Protein AF-A0A1V5LVX8-F1 (afdb_monomer_lite)

Sequence (78 aa):
MRNVWVVQFGMIACAGVLPLALIAGPLRGIPFGWQLIDCAFGVVGVVPLWLAYRAIRRMETLTLMAQPASPTSPPSAG

Foldseek 3Di:
DLPLVVLVVQLVVLVVQLVCLVVVCVVVVHDVVVSVVSNCCSVVVNVVSVVVNVVSVVVVVVVVVPDDPDPPPDPDDD

pLDDT: mean 81.3, std 9.86, range [47.59, 92.31]

Secondary structure (DSSP, 8-state):
---HHHHHHHHHHHHHHHHHHHHHHHHTT--HHHHHHHHHHHHHHHHHHHHHHHHHHHHHHHHHHH------------

Radius of gyration: 22.25 Å; chains: 1; bounding box: 38×26×73 Å

Structure (mmCIF, N/CA/C/O backbone):
data_AF-A0A1V5LVX8-F1
#
_entry.id   AF-A0A1V5LVX8-F1
#
loop_
_atom_site.group_PDB
_atom_site.id
_atom_site.type_symbol
_atom_site.label_atom_id
_atom_site.label_alt_id
_atom_site.label_comp_id
_atom_site.label_asym_id
_atom_site.label_entity_id
_atom_site.label_seq_id
_atom_site.pdbx_PDB_ins_code
_atom_site.Cartn_x
_atom_site.Cartn_y
_atom_site.Cartn_z
_atom_site.occupancy
_atom_site.B_iso_or_equiv
_atom_site.auth_seq_id
_atom_site.auth_comp_id
_atom_site.auth_asym_id
_atom_site.auth_atom_id
_atom_site.pdbx_PDB_model_num
ATOM 1 N N . MET A 1 1 ? -0.424 -0.435 22.779 1.00 47.59 1 MET A N 1
ATOM 2 C CA . MET A 1 1 ? 0.355 -0.012 21.595 1.00 47.59 1 MET A CA 1
ATOM 3 C C . MET A 1 1 ? -0.521 -0.180 20.353 1.00 47.59 1 MET A C 1
ATOM 5 O O . MET A 1 1 ? -0.764 -1.312 19.962 1.00 47.59 1 MET A O 1
ATOM 9 N N . ARG A 1 2 ? -1.103 0.891 19.788 1.00 63.12 2 ARG A N 1
ATOM 10 C CA . ARG A 1 2 ? -1.945 0.806 18.572 1.00 63.12 2 ARG A CA 1
ATOM 11 C C . ARG A 1 2 ? -1.262 1.587 17.449 1.00 63.12 2 ARG A C 1
ATOM 13 O O . ARG A 1 2 ? -1.589 2.736 17.176 1.00 63.12 2 ARG A O 1
ATOM 20 N N . ASN A 1 3 ? -0.243 0.980 16.847 1.00 79.56 3 ASN A N 1
ATOM 21 C CA . ASN A 1 3 ? 0.676 1.626 15.904 1.00 79.56 3 ASN A CA 1
ATOM 22 C C . ASN A 1 3 ? 0.082 1.740 14.488 1.00 79.56 3 ASN A C 1
ATOM 24 O O . ASN A 1 3 ? 0.676 1.289 13.512 1.00 79.56 3 ASN A O 1
ATOM 28 N N . VAL A 1 4 ? -1.080 2.388 14.356 1.00 83.50 4 VAL A N 1
ATOM 29 C CA . VAL A 1 4 ? -1.735 2.651 13.056 1.00 83.50 4 VAL A CA 1
ATOM 30 C C . VAL A 1 4 ? -0.825 3.416 12.084 1.00 83.50 4 VAL A C 1
ATOM 32 O O . VAL A 1 4 ? -0.986 3.349 10.869 1.00 83.50 4 VAL A O 1
ATOM 35 N N . TRP A 1 5 ? 0.167 4.122 12.625 1.00 87.81 5 TRP A N 1
ATOM 36 C CA . TRP A 1 5 ? 1.186 4.839 11.871 1.00 87.81 5 TRP A CA 1
ATOM 37 C C . TRP A 1 5 ? 2.026 3.922 10.970 1.00 87.81 5 TRP A C 1
ATOM 39 O O . TRP A 1 5 ? 2.346 4.309 9.854 1.00 87.81 5 TRP A O 1
ATOM 49 N N . VAL A 1 6 ? 2.293 2.678 11.389 1.00 89.69 6 VAL A N 1
ATOM 50 C CA . VAL A 1 6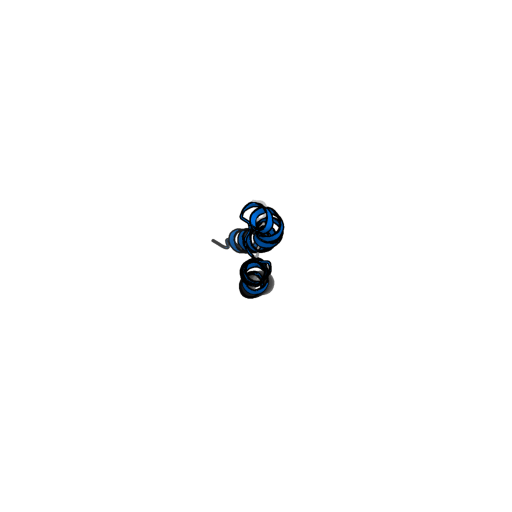 ? 3.024 1.688 10.572 1.00 89.69 6 VAL A CA 1
ATOM 51 C C . VAL A 1 6 ? 2.247 1.351 9.299 1.00 89.69 6 VAL A C 1
ATOM 53 O O . VAL A 1 6 ? 2.820 1.264 8.217 1.00 89.69 6 VAL A O 1
ATOM 56 N N . VAL A 1 7 ? 0.922 1.227 9.414 1.00 89.75 7 VAL A N 1
ATOM 57 C CA . VAL A 1 7 ? 0.041 0.950 8.273 1.00 89.75 7 VAL A CA 1
ATOM 58 C C . VAL A 1 7 ? -0.011 2.152 7.329 1.00 89.75 7 VAL A C 1
ATOM 60 O O . VAL A 1 7 ? 0.031 1.990 6.116 1.00 89.75 7 VAL A O 1
ATOM 63 N N . GLN A 1 8 ? -0.040 3.374 7.862 1.00 88.00 8 GLN A N 1
ATOM 64 C CA . GLN A 1 8 ? 0.031 4.583 7.034 1.00 88.00 8 GLN A CA 1
ATOM 65 C C . GLN A 1 8 ? 1.367 4.688 6.289 1.00 88.00 8 GLN A C 1
ATOM 67 O O . GLN A 1 8 ? 1.374 4.961 5.091 1.00 88.00 8 GLN A O 1
ATOM 72 N N . PHE A 1 9 ? 2.483 4.394 6.960 1.00 92.31 9 PHE A N 1
ATOM 73 C CA . PHE A 1 9 ? 3.805 4.391 6.334 1.00 92.31 9 PHE A CA 1
ATOM 74 C C . PHE A 1 9 ? 3.924 3.367 5.219 1.00 92.31 9 PHE A C 1
ATOM 76 O O . PHE A 1 9 ? 4.431 3.689 4.148 1.00 92.31 9 PHE A O 1
ATOM 83 N N . GLY A 1 10 ? 3.413 2.156 5.431 1.00 90.06 10 GLY A N 1
ATOM 84 C CA . GLY A 1 10 ? 3.424 1.152 4.379 1.00 90.06 10 GLY A CA 1
ATOM 85 C C . GLY A 1 10 ? 2.549 1.537 3.178 1.00 90.06 10 GLY A C 1
ATOM 86 O O . GLY A 1 10 ? 2.957 1.297 2.047 1.00 90.06 10 GLY A O 1
ATOM 87 N N . MET A 1 11 ? 1.406 2.211 3.379 1.00 90.56 11 MET A N 1
ATOM 88 C CA . MET A 1 11 ? 0.596 2.721 2.258 1.00 90.56 11 MET A CA 1
ATOM 89 C C . MET A 1 11 ? 1.343 3.801 1.457 1.00 90.56 11 MET A C 1
ATOM 91 O O . MET A 1 11 ? 1.287 3.799 0.227 1.00 90.56 11 MET A O 1
ATOM 95 N N . ILE A 1 12 ? 2.083 4.686 2.133 1.00 91.50 12 ILE A N 1
ATOM 96 C CA . ILE A 1 12 ? 2.931 5.697 1.480 1.00 91.50 12 ILE A CA 1
ATOM 97 C C . ILE A 1 12 ? 4.086 5.028 0.726 1.00 91.50 12 ILE A C 1
ATOM 99 O O . ILE A 1 12 ? 4.378 5.411 -0.404 1.00 91.50 12 ILE A O 1
ATOM 103 N N . ALA A 1 13 ? 4.711 4.003 1.308 1.00 91.06 13 ALA A N 1
ATOM 104 C CA . ALA A 1 13 ? 5.764 3.240 0.646 1.00 91.06 13 ALA A CA 1
ATOM 105 C C . ALA A 1 13 ? 5.247 2.56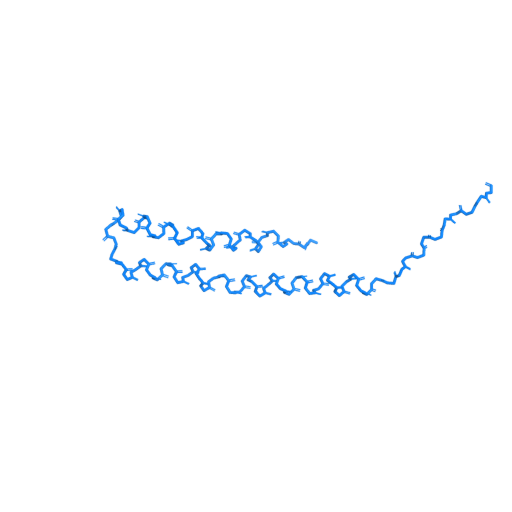1 -0.633 1.00 91.06 13 ALA A C 1
ATOM 107 O O . ALA A 1 13 ? 5.875 2.693 -1.680 1.00 91.06 13 ALA A O 1
ATOM 108 N N . CYS A 1 14 ? 4.067 1.931 -0.586 1.00 90.38 14 CYS A N 1
ATOM 109 C CA . CYS A 1 14 ? 3.391 1.375 -1.761 1.00 90.38 14 CYS A CA 1
ATOM 110 C C . CYS A 1 14 ? 3.158 2.429 -2.856 1.00 90.38 14 CYS A C 1
ATOM 112 O O . CYS A 1 14 ? 3.422 2.164 -4.028 1.00 90.38 14 CYS A O 1
ATOM 114 N N . ALA A 1 15 ? 2.722 3.637 -2.485 1.00 88.81 15 ALA A N 1
ATOM 115 C CA . ALA A 1 15 ? 2.569 4.742 -3.430 1.00 88.81 15 ALA A CA 1
ATOM 116 C C . ALA A 1 15 ? 3.916 5.228 -3.991 1.00 88.81 15 ALA A C 1
ATOM 118 O O . ALA A 1 15 ? 3.979 5.595 -5.158 1.00 88.81 15 ALA A O 1
ATOM 119 N N . GLY A 1 16 ? 4.989 5.195 -3.192 1.00 88.50 16 GLY A N 1
ATOM 120 C CA . GLY A 1 16 ? 6.353 5.544 -3.598 1.00 88.50 16 GLY A CA 1
ATOM 121 C C . GLY A 1 16 ? 7.004 4.549 -4.567 1.00 88.50 16 GLY A C 1
ATOM 122 O O . GLY A 1 16 ? 7.878 4.944 -5.338 1.00 88.50 16 GLY A O 1
ATOM 123 N N . VAL A 1 17 ? 6.550 3.291 -4.600 1.00 87.75 17 VAL A N 1
ATOM 124 C CA . VAL A 1 17 ? 7.025 2.282 -5.569 1.00 87.75 17 VAL A CA 1
ATOM 125 C C . VAL A 1 17 ? 6.645 2.653 -7.008 1.00 87.75 17 VAL A C 1
ATOM 127 O O . VAL A 1 17 ? 7.452 2.445 -7.907 1.00 87.75 17 VAL A O 1
ATOM 130 N N . LEU A 1 18 ? 5.477 3.266 -7.241 1.00 86.31 18 LEU A N 1
ATOM 131 C CA . LEU A 1 18 ? 5.042 3.697 -8.581 1.00 86.31 18 LEU A CA 1
ATOM 132 C C . LEU A 1 18 ? 5.996 4.716 -9.238 1.00 86.31 18 LEU A C 1
ATOM 134 O O . LEU A 1 18 ? 6.507 4.431 -10.322 1.00 86.31 18 LEU A O 1
ATOM 138 N N . PRO A 1 19 ? 6.274 5.892 -8.638 1.00 84.88 19 PRO A N 1
ATOM 139 C CA . PRO A 1 19 ? 7.197 6.858 -9.223 1.00 84.88 19 PRO A CA 1
ATOM 140 C C . PRO A 1 19 ? 8.617 6.298 -9.289 1.00 84.88 19 PRO A C 1
ATOM 142 O O . PRO A 1 19 ? 9.324 6.557 -10.260 1.00 84.88 19 PRO A O 1
ATOM 145 N N . LEU A 1 20 ? 9.027 5.488 -8.306 1.00 86.88 20 LEU A N 1
ATOM 146 C CA . LEU A 1 20 ? 10.337 4.847 -8.329 1.00 86.88 20 LEU A CA 1
ATOM 147 C C . LEU A 1 20 ? 10.480 3.910 -9.534 1.00 86.88 20 LEU A C 1
ATOM 149 O O . LEU A 1 20 ? 11.470 4.016 -10.248 1.00 86.88 20 LEU A O 1
ATOM 153 N N . ALA A 1 21 ? 9.505 3.041 -9.798 1.00 85.38 21 ALA A N 1
ATOM 154 C CA . ALA A 1 21 ? 9.541 2.115 -10.929 1.00 85.38 21 ALA A CA 1
ATOM 155 C C . ALA A 1 21 ? 9.504 2.852 -12.279 1.00 85.38 21 ALA A C 1
ATOM 157 O O . ALA A 1 21 ? 10.264 2.509 -13.187 1.00 85.38 21 ALA A O 1
ATOM 158 N N . LEU A 1 22 ? 8.690 3.909 -12.388 1.00 81.56 22 LEU A N 1
ATOM 159 C CA . LEU A 1 22 ? 8.562 4.715 -13.607 1.00 81.56 22 LEU A CA 1
ATOM 160 C C . LEU A 1 22 ? 9.804 5.565 -13.915 1.00 81.56 22 LEU A C 1
ATOM 162 O O . LEU A 1 22 ? 10.075 5.830 -15.082 1.00 81.56 22 LEU A O 1
ATOM 166 N N . ILE A 1 23 ? 10.564 5.991 -12.901 1.00 84.12 23 ILE A N 1
ATOM 167 C CA . ILE A 1 23 ? 11.793 6.781 -13.085 1.00 84.12 23 ILE A CA 1
ATOM 168 C C . ILE A 1 23 ? 13.017 5.859 -13.188 1.00 84.12 23 ILE A C 1
ATOM 170 O O . ILE A 1 23 ? 13.815 5.981 -14.116 1.00 84.12 23 ILE A O 1
ATOM 174 N N . ALA A 1 24 ? 13.171 4.905 -12.268 1.00 82.31 24 ALA A N 1
ATOM 175 C CA . ALA A 1 24 ? 14.337 4.023 -12.207 1.00 82.31 24 ALA A CA 1
ATOM 176 C C . ALA A 1 24 ? 14.345 2.950 -13.306 1.00 82.31 24 ALA A C 1
ATOM 178 O O . ALA A 1 24 ? 15.419 2.498 -13.708 1.00 82.31 24 ALA A O 1
ATOM 179 N N . GLY A 1 25 ? 13.175 2.547 -13.806 1.00 80.19 25 GLY A N 1
ATOM 180 C CA . GLY A 1 25 ? 13.049 1.572 -14.884 1.00 80.19 25 GLY A CA 1
ATOM 181 C C . GLY A 1 25 ? 13.698 2.029 -16.200 1.00 80.19 25 GLY A C 1
ATOM 182 O O . GLY A 1 25 ? 14.583 1.325 -16.696 1.00 80.19 25 GLY A O 1
ATOM 183 N N . PRO A 1 26 ? 13.345 3.215 -16.739 1.00 77.00 26 PRO A N 1
ATOM 184 C CA . PRO A 1 26 ? 14.006 3.795 -17.910 1.00 77.00 26 PRO A CA 1
ATOM 185 C C . PRO A 1 26 ? 15.501 4.048 -17.687 1.00 77.00 26 PRO A C 1
ATOM 187 O O . PRO A 1 26 ? 16.311 3.744 -18.558 1.00 77.00 26 PRO A O 1
ATOM 190 N N . LEU A 1 27 ? 15.877 4.533 -16.497 1.00 80.31 27 LEU A N 1
ATOM 191 C CA . LEU A 1 27 ? 17.271 4.792 -16.112 1.00 80.31 27 LEU A CA 1
ATOM 192 C C . LEU A 1 27 ? 18.149 3.527 -16.107 1.00 80.31 27 LEU A C 1
ATOM 194 O O . LEU A 1 27 ? 19.350 3.620 -16.343 1.00 80.31 27 LEU A O 1
ATOM 198 N N . ARG A 1 28 ? 17.567 2.347 -15.858 1.00 79.94 28 ARG A N 1
ATOM 199 C CA . ARG A 1 28 ? 18.267 1.048 -15.877 1.00 79.94 28 ARG A CA 1
ATOM 200 C C . ARG A 1 28 ? 18.106 0.268 -17.187 1.00 79.94 28 ARG A C 1
ATOM 202 O O . ARG A 1 28 ? 18.610 -0.847 -17.277 1.00 79.94 28 ARG A O 1
ATOM 209 N N . GLY A 1 29 ? 17.401 0.811 -18.183 1.00 80.75 29 GLY A N 1
ATOM 210 C CA . GLY A 1 29 ? 17.115 0.108 -19.440 1.00 80.75 29 GLY A CA 1
ATOM 211 C C . GLY A 1 29 ? 16.211 -1.121 -19.274 1.00 80.75 29 GLY A C 1
ATOM 212 O O . GLY A 1 29 ? 16.233 -2.019 -20.114 1.00 80.75 29 GLY A O 1
ATOM 213 N N . ILE A 1 30 ? 15.433 -1.191 -18.188 1.00 80.44 30 ILE A N 1
ATOM 214 C CA . ILE A 1 30 ? 14.563 -2.336 -17.902 1.00 80.44 30 ILE A CA 1
ATOM 215 C C . ILE A 1 30 ? 13.297 -2.236 -18.768 1.00 80.44 30 ILE A C 1
ATOM 217 O O . ILE A 1 30 ? 12.634 -1.192 -18.748 1.00 80.44 30 ILE A O 1
ATOM 221 N N . PRO A 1 31 ? 12.915 -3.303 -19.496 1.00 80.06 31 PRO A N 1
ATOM 222 C CA . PRO A 1 31 ? 11.722 -3.300 -20.336 1.00 80.06 31 PRO A CA 1
ATOM 223 C C . PRO A 1 31 ? 10.451 -3.049 -19.513 1.00 80.06 31 PRO A C 1
ATOM 225 O O . PRO A 1 31 ? 10.312 -3.511 -18.380 1.00 80.06 31 PRO A O 1
ATOM 228 N N . PHE A 1 32 ? 9.490 -2.346 -20.113 1.00 79.25 32 PHE A N 1
ATOM 229 C CA . PHE A 1 32 ? 8.288 -1.828 -19.444 1.00 79.25 32 PHE A CA 1
ATOM 230 C C . PHE A 1 32 ? 7.456 -2.897 -18.706 1.00 79.25 32 PHE A C 1
ATOM 232 O O . PHE A 1 32 ? 6.861 -2.614 -17.670 1.00 79.25 32 PHE A O 1
ATOM 239 N N . GLY A 1 33 ? 7.467 -4.150 -19.179 1.00 82.06 33 GLY A N 1
ATOM 240 C CA . GLY A 1 33 ? 6.777 -5.263 -18.516 1.00 82.06 33 GLY A CA 1
ATOM 241 C C . GLY A 1 33 ? 7.277 -5.549 -17.094 1.00 82.06 33 GLY A C 1
ATOM 242 O O . GLY A 1 33 ? 6.476 -5.850 -16.217 1.00 82.06 33 GLY A O 1
ATOM 243 N N . TRP A 1 34 ? 8.576 -5.388 -16.833 1.00 83.06 34 TRP A N 1
ATOM 244 C CA . TRP A 1 34 ? 9.134 -5.568 -15.488 1.00 8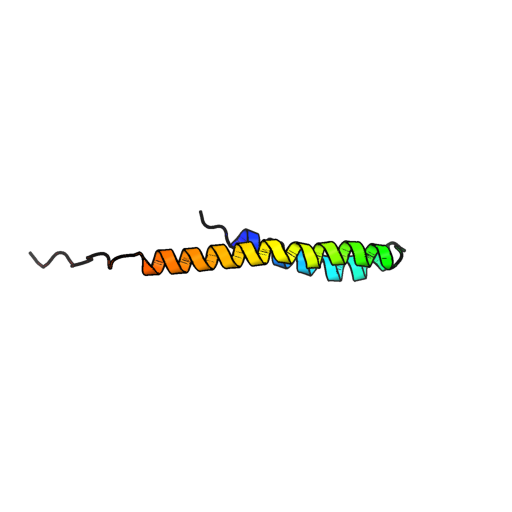3.06 34 TRP A CA 1
ATOM 245 C C . TRP A 1 34 ? 8.788 -4.400 -14.555 1.00 83.06 34 TRP A C 1
ATOM 247 O O . TRP A 1 34 ? 8.493 -4.620 -13.386 1.00 83.06 34 TRP A O 1
ATOM 257 N N . GLN A 1 35 ? 8.708 -3.174 -15.082 1.00 84.25 35 GLN A N 1
ATOM 258 C CA . GLN A 1 35 ? 8.238 -2.008 -14.318 1.00 84.25 35 GLN A CA 1
ATOM 259 C C . GLN A 1 35 ? 6.764 -2.159 -13.909 1.00 84.25 35 GLN A C 1
ATOM 261 O O . GLN A 1 35 ? 6.376 -1.774 -12.810 1.00 84.25 35 GLN A O 1
ATOM 266 N N . LEU A 1 36 ? 5.941 -2.763 -14.774 1.00 84.31 36 LEU A N 1
ATOM 267 C CA . LEU A 1 36 ? 4.544 -3.094 -14.479 1.00 84.31 36 LEU A CA 1
ATOM 268 C C . LEU A 1 36 ? 4.409 -4.101 -13.329 1.00 84.31 36 LEU A C 1
ATOM 270 O O . LEU A 1 36 ? 3.500 -3.954 -12.513 1.00 84.31 36 LEU A O 1
ATOM 274 N N . ILE A 1 37 ? 5.307 -5.088 -13.240 1.00 84.94 37 ILE A N 1
ATOM 275 C CA . ILE A 1 37 ? 5.331 -6.059 -12.135 1.00 84.94 37 ILE A CA 1
ATOM 276 C C . ILE A 1 37 ? 5.675 -5.355 -10.812 1.00 84.94 37 ILE A C 1
ATOM 278 O O . ILE A 1 37 ? 4.980 -5.559 -9.817 1.00 84.94 37 ILE A O 1
ATOM 282 N N . ASP A 1 38 ? 6.668 -4.463 -10.804 1.00 83.81 38 ASP A N 1
ATOM 283 C CA . ASP A 1 38 ? 7.025 -3.678 -9.611 1.00 83.81 38 ASP A CA 1
ATOM 284 C C . ASP A 1 38 ? 5.877 -2.752 -9.172 1.00 83.81 38 ASP A C 1
ATOM 286 O O . ASP A 1 38 ? 5.512 -2.698 -7.993 1.00 83.81 38 ASP A O 1
ATOM 290 N N . CYS A 1 39 ? 5.226 -2.082 -10.126 1.00 85.69 39 CYS A N 1
ATOM 291 C CA . CYS A 1 39 ? 4.028 -1.285 -9.867 1.00 85.69 39 CYS A CA 1
ATOM 292 C C . CYS A 1 39 ? 2.871 -2.136 -9.319 1.00 85.69 39 CYS A C 1
ATOM 294 O O . CYS A 1 39 ? 2.144 -1.677 -8.434 1.00 85.69 39 CYS A O 1
ATOM 296 N N . ALA A 1 40 ? 2.708 -3.377 -9.790 1.00 87.69 40 ALA A N 1
ATOM 297 C CA . ALA A 1 40 ? 1.688 -4.290 -9.282 1.00 87.69 40 ALA A CA 1
ATOM 298 C C . ALA A 1 40 ? 1.914 -4.624 -7.802 1.00 87.69 40 ALA A C 1
ATOM 300 O O . ALA A 1 40 ? 0.944 -4.654 -7.048 1.00 87.69 40 ALA A O 1
ATOM 301 N N . PHE A 1 41 ? 3.159 -4.781 -7.342 1.00 84.50 41 PHE A N 1
ATOM 302 C CA . PHE A 1 41 ? 3.440 -4.948 -5.910 1.00 84.50 41 PHE A CA 1
ATOM 303 C C . PHE A 1 41 ? 3.055 -3.716 -5.085 1.00 84.50 41 PHE A C 1
ATOM 305 O O . PHE A 1 41 ? 2.508 -3.865 -3.991 1.00 84.50 41 PHE A O 1
ATOM 312 N N . GLY A 1 42 ? 3.265 -2.507 -5.612 1.00 86.50 42 GLY A N 1
ATOM 313 C CA . GLY A 1 42 ? 2.794 -1.272 -4.978 1.00 86.50 42 GLY A CA 1
ATOM 314 C C . GLY A 1 42 ? 1.267 -1.226 -4.849 1.00 86.50 42 GLY A C 1
ATOM 315 O O . GLY A 1 42 ? 0.737 -0.987 -3.764 1.00 86.50 42 GLY A O 1
ATOM 316 N N . VAL A 1 43 ? 0.548 -1.522 -5.935 1.00 87.00 43 VAL A N 1
ATOM 317 C CA . VAL A 1 43 ? -0.925 -1.470 -5.967 1.00 87.00 43 VAL A CA 1
ATOM 318 C C . VAL A 1 43 ? -1.553 -2.595 -5.142 1.00 87.00 43 VAL A C 1
ATOM 320 O O . VAL A 1 43 ? -2.426 -2.344 -4.312 1.00 87.00 43 VAL A O 1
ATOM 323 N N . VAL A 1 44 ? -1.101 -3.835 -5.328 1.00 92.06 44 VAL A N 1
ATOM 324 C CA . VAL A 1 44 ? -1.624 -5.004 -4.606 1.00 92.06 44 VAL A CA 1
ATOM 325 C C . VAL A 1 44 ? -1.243 -4.937 -3.129 1.00 92.06 44 VAL A C 1
ATOM 327 O O . VAL A 1 44 ? -2.069 -5.255 -2.276 1.00 92.06 44 VAL A O 1
ATOM 330 N N . GLY A 1 45 ? -0.039 -4.459 -2.805 1.00 86.69 45 GLY A N 1
ATOM 331 C CA . GLY A 1 45 ? 0.430 -4.292 -1.430 1.00 86.69 45 GLY A CA 1
ATOM 332 C C . GLY A 1 45 ? -0.411 -3.310 -0.614 1.00 86.69 45 GLY A C 1
ATOM 333 O O . GLY A 1 45 ? -0.574 -3.504 0.589 1.00 86.69 45 GLY A O 1
ATOM 334 N N . VAL A 1 46 ? -1.036 -2.312 -1.247 1.00 91.62 46 VAL A N 1
ATOM 335 C CA . VAL A 1 46 ? -1.900 -1.354 -0.539 1.00 91.62 46 VAL A CA 1
ATOM 336 C C . VAL A 1 46 ? -3.179 -2.005 0.005 1.00 91.62 46 VAL A C 1
ATOM 338 O O . VAL A 1 46 ? -3.709 -1.562 1.024 1.00 91.62 46 VAL A O 1
ATOM 341 N N . VAL A 1 47 ? -3.665 -3.078 -0.629 1.00 91.88 47 VAL A N 1
ATOM 342 C CA . VAL A 1 47 ? -4.929 -3.750 -0.284 1.00 91.88 47 VAL A CA 1
ATOM 343 C C . VAL A 1 47 ? -4.927 -4.333 1.140 1.00 91.88 47 VAL A C 1
ATOM 345 O O . VAL A 1 47 ? -5.812 -3.966 1.922 1.00 91.88 47 VAL A O 1
ATOM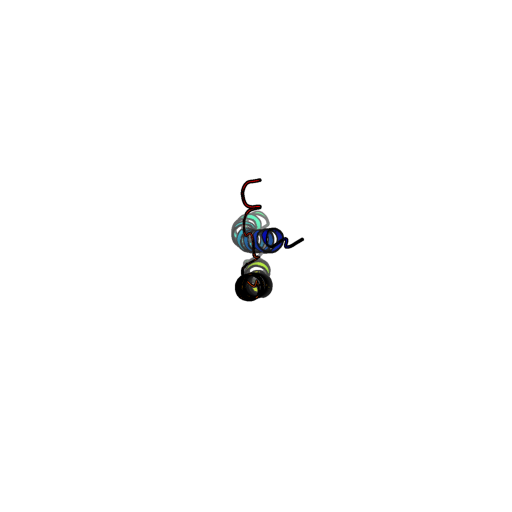 348 N N . PRO A 1 48 ? -3.971 -5.198 1.546 1.00 88.50 48 PRO A N 1
ATOM 349 C CA . PRO A 1 48 ? -3.929 -5.719 2.912 1.00 88.50 48 PRO A CA 1
ATOM 350 C C . PRO A 1 48 ? -3.717 -4.611 3.952 1.00 88.50 48 PRO A C 1
ATOM 352 O O . PRO A 1 48 ? -4.314 -4.664 5.030 1.00 88.50 48 PRO A O 1
ATOM 355 N N . LEU A 1 49 ? -2.936 -3.574 3.629 1.00 89.25 49 LEU A N 1
ATOM 356 C CA . LEU A 1 49 ? -2.724 -2.440 4.530 1.00 89.25 49 LEU A CA 1
ATOM 357 C C . LEU A 1 49 ? -4.006 -1.632 4.737 1.00 89.25 49 LEU A C 1
ATOM 359 O O . LEU A 1 49 ? -4.341 -1.278 5.868 1.00 89.25 49 LEU A O 1
ATOM 363 N N . TRP A 1 50 ? -4.770 -1.398 3.676 1.00 88.25 50 TRP A N 1
ATOM 364 C CA . TRP A 1 50 ? -6.052 -0.714 3.773 1.00 88.25 50 TRP A CA 1
ATOM 365 C C . TRP A 1 50 ? -7.070 -1.506 4.608 1.00 88.25 50 TRP A C 1
ATOM 367 O O . TRP A 1 50 ? -7.766 -0.936 5.453 1.00 88.25 50 TRP A O 1
ATOM 377 N N . LEU A 1 51 ? -7.117 -2.833 4.448 1.00 90.81 51 LEU A N 1
ATOM 378 C CA . LEU A 1 51 ? -7.962 -3.702 5.275 1.00 90.81 51 LEU A CA 1
ATOM 379 C C . LEU A 1 51 ? -7.567 -3.641 6.757 1.00 90.81 51 LEU A C 1
ATOM 381 O O . LEU A 1 51 ? -8.443 -3.498 7.616 1.00 90.81 51 LEU A O 1
ATOM 385 N N . ALA A 1 52 ? -6.266 -3.685 7.057 1.00 90.00 52 ALA A N 1
ATOM 386 C CA . ALA A 1 52 ? -5.754 -3.538 8.417 1.00 90.00 52 ALA A CA 1
ATOM 387 C C . ALA A 1 52 ? -6.119 -2.168 9.012 1.00 90.00 52 ALA A C 1
ATOM 389 O O . ALA A 1 52 ? -6.608 -2.093 10.142 1.00 90.00 52 ALA A O 1
ATOM 390 N N . TYR A 1 53 ? -5.972 -1.088 8.238 1.00 88.19 53 TYR A N 1
ATOM 391 C CA . TYR A 1 53 ? -6.378 0.257 8.650 1.00 88.19 53 TYR A CA 1
ATOM 392 C C . TYR A 1 53 ? -7.872 0.316 8.999 1.00 88.19 53 TYR A C 1
ATOM 394 O O . TYR A 1 53 ? -8.254 0.836 10.053 1.00 88.19 53 TYR A O 1
ATOM 402 N N . ARG A 1 54 ? -8.724 -0.285 8.158 1.00 88.88 54 ARG A N 1
ATOM 403 C CA . ARG A 1 54 ? -10.175 -0.334 8.379 1.00 88.88 54 ARG A CA 1
ATOM 404 C C . ARG A 1 54 ? -10.540 -1.120 9.639 1.00 88.88 54 ARG A C 1
ATOM 406 O O . ARG A 1 54 ? -11.407 -0.683 10.397 1.00 88.88 54 ARG A O 1
ATOM 413 N N . ALA A 1 55 ? -9.876 -2.248 9.887 1.00 87.25 55 ALA A N 1
ATOM 414 C CA . ALA A 1 55 ? -10.085 -3.052 11.090 1.00 87.25 55 ALA A CA 1
ATOM 415 C C . ALA A 1 55 ? -9.683 -2.291 12.365 1.00 87.25 55 ALA A C 1
ATOM 417 O O . ALA A 1 55 ? -10.451 -2.261 13.327 1.00 87.25 55 ALA A O 1
ATOM 418 N N . ILE A 1 56 ? -8.532 -1.607 12.351 1.00 86.38 56 ILE A N 1
ATOM 419 C CA . ILE A 1 56 ? -8.059 -0.787 13.479 1.00 86.38 56 ILE A CA 1
ATOM 420 C C . ILE A 1 56 ? -9.062 0.325 13.806 1.00 86.38 56 ILE A C 1
ATOM 422 O O . ILE A 1 56 ? -9.417 0.505 14.972 1.00 86.38 56 ILE A O 1
ATOM 426 N N . ARG A 1 57 ? -9.551 1.040 12.787 1.00 82.62 57 ARG A N 1
ATOM 427 C CA . ARG A 1 57 ? -10.545 2.115 12.952 1.00 82.62 57 ARG A CA 1
ATOM 428 C C . ARG A 1 57 ? -11.864 1.589 13.513 1.00 82.62 57 ARG A C 1
ATOM 430 O O . ARG A 1 57 ? -12.450 2.219 14.383 1.00 82.62 57 ARG A O 1
ATOM 437 N N . ARG A 1 58 ? -12.309 0.410 13.068 1.00 84.44 58 ARG A N 1
ATOM 438 C CA . ARG A 1 58 ? -13.538 -0.216 13.575 1.00 84.44 58 ARG A CA 1
ATOM 439 C C . ARG A 1 58 ? -13.417 -0.609 15.046 1.00 84.44 58 ARG A C 1
ATOM 441 O O . ARG A 1 58 ? -14.357 -0.391 15.80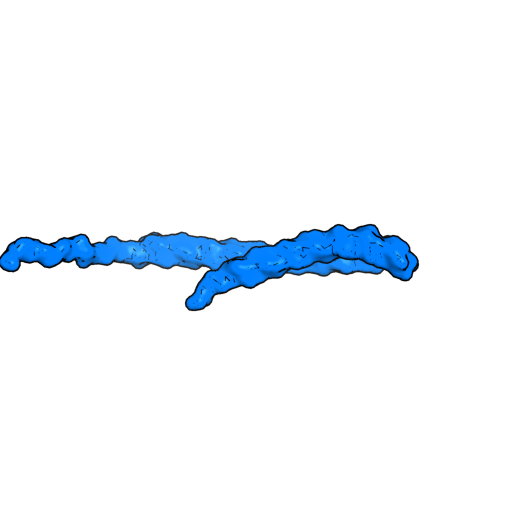3 1.00 84.44 58 ARG A O 1
ATOM 448 N N . MET A 1 59 ? -12.268 -1.149 15.456 1.00 82.50 59 MET A N 1
ATOM 449 C CA . MET A 1 59 ? -12.011 -1.458 16.866 1.00 82.50 59 MET A CA 1
ATOM 450 C C . MET A 1 59 ? -11.974 -0.194 17.722 1.00 82.50 59 MET A C 1
ATOM 452 O O . MET A 1 59 ? -12.569 -0.185 18.789 1.00 82.50 59 MET A O 1
ATOM 456 N N . GLU A 1 60 ? -11.346 0.883 17.244 1.00 82.69 60 GLU A N 1
ATOM 457 C CA . GLU A 1 60 ? -11.349 2.174 17.939 1.00 82.69 60 GLU A CA 1
ATOM 458 C C . GLU A 1 60 ? -12.770 2.681 18.211 1.00 82.69 60 GLU A C 1
ATOM 460 O O . GLU A 1 60 ? -13.076 3.054 19.340 1.00 82.69 60 GLU A O 1
ATOM 465 N N . THR A 1 61 ? -13.657 2.628 17.215 1.00 81.94 61 THR A N 1
ATOM 466 C CA . THR A 1 61 ? -15.063 3.019 17.387 1.00 81.94 61 THR A CA 1
ATOM 467 C C . THR A 1 61 ? -15.789 2.139 18.405 1.00 81.94 61 THR A C 1
ATOM 469 O O . THR A 1 61 ? -16.491 2.661 19.266 1.00 81.94 61 THR A O 1
ATOM 472 N N . LEU A 1 62 ? -15.602 0.816 18.347 1.00 83.56 62 LEU A N 1
ATOM 473 C CA . LEU A 1 62 ? -16.228 -0.112 19.295 1.00 83.56 62 LEU A CA 1
ATOM 474 C C . LEU A 1 62 ? -15.716 0.096 20.722 1.00 83.56 62 LEU A C 1
ATOM 476 O O . LEU A 1 62 ? -16.508 0.066 21.655 1.00 83.56 62 LEU A O 1
ATOM 480 N N . THR A 1 63 ? -14.419 0.354 20.900 1.00 82.00 63 THR A N 1
ATOM 481 C CA . THR A 1 63 ? -13.843 0.690 22.209 1.00 82.00 63 THR A CA 1
ATOM 482 C C . THR A 1 63 ? -14.432 1.987 22.767 1.00 82.00 63 THR A C 1
ATOM 484 O O . THR A 1 63 ? -14.737 2.043 23.952 1.00 82.00 63 THR A O 1
ATOM 487 N N . LEU A 1 64 ? -14.636 3.010 21.928 1.00 79.19 64 LEU A N 1
ATOM 488 C CA . LEU A 1 64 ? -15.259 4.273 22.346 1.00 79.19 64 LEU A CA 1
ATOM 489 C C . LEU A 1 64 ? -16.736 4.101 22.730 1.00 79.19 64 LEU A C 1
ATOM 491 O O . LEU A 1 64 ? -17.188 4.717 23.686 1.00 79.19 64 LEU A O 1
ATOM 495 N N . MET A 1 65 ? -17.477 3.255 22.011 1.00 78.00 65 MET A N 1
ATOM 496 C CA . MET A 1 65 ? -18.886 2.955 22.304 1.00 78.00 65 MET A CA 1
ATOM 497 C C . MET A 1 65 ? -19.065 2.058 23.533 1.00 78.00 65 MET A C 1
ATOM 499 O O . MET A 1 65 ? -20.055 2.182 24.246 1.00 78.00 65 MET A O 1
ATOM 503 N N . ALA A 1 66 ? -18.121 1.146 23.770 1.00 78.19 66 ALA A N 1
ATOM 504 C CA . ALA A 1 66 ? -18.148 0.224 24.897 1.00 78.19 66 ALA A CA 1
ATOM 505 C C . ALA A 1 66 ? -17.695 0.866 26.213 1.00 78.19 66 ALA A C 1
ATOM 507 O O . ALA A 1 66 ? -17.816 0.214 27.242 1.00 78.19 66 ALA A O 1
ATOM 508 N N . GLN A 1 67 ? -17.174 2.099 26.198 1.00 67.69 67 GLN A N 1
ATOM 509 C CA . GLN A 1 67 ? -16.795 2.810 27.412 1.00 67.69 67 GLN A CA 1
ATOM 510 C C . GLN A 1 67 ? -18.077 3.267 28.134 1.00 67.69 67 GLN A C 1
ATOM 512 O O . GLN A 1 67 ? -18.713 4.222 27.677 1.00 67.69 67 GLN A O 1
ATOM 517 N N . PRO A 1 68 ? -18.501 2.628 29.245 1.00 60.88 68 PRO A N 1
ATOM 518 C CA . PRO A 1 68 ? -19.530 3.229 30.077 1.00 60.88 68 PRO A CA 1
ATOM 519 C C . PRO A 1 68 ? -18.955 4.546 30.600 1.00 60.88 68 PRO A C 1
ATOM 521 O O . PRO A 1 68 ? -17.774 4.601 30.949 1.00 60.88 68 PRO A O 1
ATOM 524 N N . ALA A 1 69 ? -19.761 5.610 30.610 1.00 64.06 69 ALA A N 1
ATOM 525 C CA . ALA A 1 69 ? -19.371 6.895 31.175 1.00 64.06 69 ALA A CA 1
ATOM 526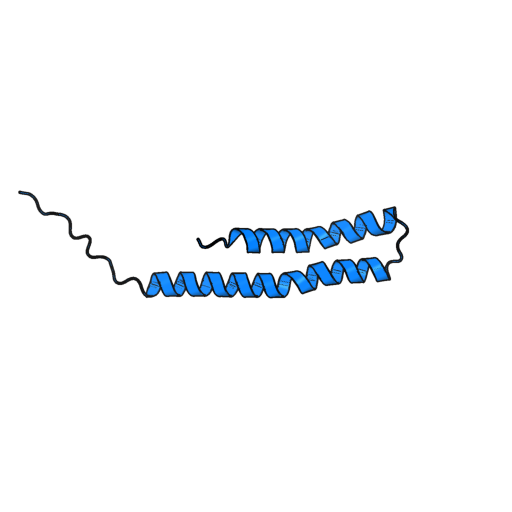 C C . ALA A 1 69 ? -18.689 6.656 32.529 1.00 64.06 69 ALA A C 1
ATOM 528 O O . ALA A 1 69 ? -19.324 6.194 33.476 1.00 64.06 69 ALA A O 1
ATOM 529 N N . SER A 1 70 ? -17.378 6.893 32.603 1.00 55.53 70 SER A N 1
ATOM 530 C CA . SER A 1 70 ? -16.651 6.822 33.861 1.00 55.53 70 SER A CA 1
ATOM 531 C C . SER A 1 70 ? -17.328 7.800 34.820 1.00 55.53 70 SER A C 1
ATOM 533 O O . SER A 1 70 ? -17.428 8.979 34.465 1.00 55.53 70 SER A O 1
ATOM 535 N N . PRO A 1 71 ? -17.807 7.368 36.000 1.00 63.06 71 PRO A N 1
ATOM 536 C CA . PRO A 1 71 ? -18.338 8.287 36.989 1.00 63.06 71 PRO A CA 1
ATOM 537 C C . PRO A 1 71 ? -17.169 9.070 37.590 1.00 63.06 71 PRO A C 1
ATOM 539 O O . PRO A 1 71 ? -16.661 8.756 38.659 1.00 63.06 71 PRO A O 1
ATOM 542 N N . THR A 1 72 ? -16.720 10.111 36.899 1.00 66.44 72 THR A N 1
ATOM 543 C CA . THR A 1 72 ? -16.077 11.246 37.555 1.00 66.44 72 THR A CA 1
ATOM 544 C C . THR A 1 72 ? -17.188 12.137 38.092 1.00 66.44 72 THR A C 1
ATOM 546 O O . THR A 1 72 ? -17.526 13.160 37.502 1.00 66.44 72 THR A O 1
ATOM 549 N N . SER A 1 73 ? -17.796 11.723 39.202 1.00 60.84 73 SER A N 1
ATOM 550 C CA . SER A 1 73 ? -18.357 12.674 40.158 1.00 60.84 73 SER A CA 1
ATOM 551 C C . SER A 1 73 ? -17.182 13.298 40.928 1.00 60.84 73 SER A C 1
ATOM 553 O O . SER A 1 73 ? -16.305 12.549 41.369 1.00 60.84 73 SER A O 1
ATOM 555 N N . PRO A 1 74 ? -17.107 14.634 41.070 1.00 70.88 74 PRO A N 1
ATOM 556 C CA . PRO A 1 74 ? -16.042 15.282 41.836 1.00 70.88 74 PRO A CA 1
ATOM 557 C C . PRO A 1 74 ? -16.116 14.855 43.312 1.00 70.88 74 PRO A C 1
ATOM 559 O O . PRO A 1 74 ? -17.224 14.605 43.798 1.00 70.88 74 PRO A O 1
ATOM 562 N N . PRO A 1 75 ? -15.002 14.807 44.069 1.00 67.56 75 PRO A N 1
ATOM 563 C CA . PRO A 1 75 ? -15.115 14.874 45.518 1.00 67.56 75 PRO A CA 1
ATOM 564 C C . PRO A 1 75 ? -15.764 16.220 45.874 1.00 67.56 75 PRO A C 1
ATOM 566 O O . PRO A 1 75 ? -15.218 17.292 45.609 1.00 67.56 75 PRO A O 1
ATOM 569 N N . SER A 1 76 ? -16.988 16.137 46.391 1.00 65.12 76 SER A N 1
ATOM 570 C CA . SER A 1 76 ? -17.741 17.220 47.015 1.00 65.12 76 SER A CA 1
ATOM 571 C C . SER A 1 76 ? -16.912 17.896 48.105 1.00 65.12 76 SER A C 1
ATOM 573 O O . SER A 1 76 ? -16.188 17.220 48.832 1.00 65.12 76 SER A O 1
ATOM 575 N N . ALA A 1 77 ? -17.066 19.215 48.216 1.00 60.50 77 ALA A N 1
ATOM 576 C CA . ALA A 1 77 ? -16.528 20.046 49.284 1.00 60.50 77 ALA A CA 1
ATOM 577 C C . ALA A 1 77 ? -16.663 19.403 50.679 1.00 60.50 77 ALA A C 1
ATOM 579 O O . ALA A 1 77 ? -17.719 18.866 51.022 1.00 60.50 77 ALA A O 1
ATOM 580 N N . GLY A 1 78 ? -15.592 19.517 51.462 1.00 60.53 78 GLY A N 1
ATOM 581 C CA . GLY A 1 78 ? -15.496 19.211 52.886 1.00 60.53 78 GLY A CA 1
ATOM 582 C C . GLY A 1 78 ? -14.301 19.950 53.458 1.00 60.53 78 GLY A C 1
ATOM 583 O O . GLY A 1 78 ? -13.218 19.820 52.845 1.00 60.53 78 GLY A O 1
#